Protein AF-A0A1H7AM84-F1 (afdb_monomer)

Nearest PDB structures (foldseek):
  4p5p-assembly1_A  TM=9.796E-01  e=7.707E-09  Francisella tularensis subsp. novicida U112
  1u9c-assembly1_A  TM=9.693E-01  e=1.161E-08  Geobacillus stearothermophilus
  3n7t-assembly1_A  TM=8.420E-01  e=4.140E-06  Coccidioides immitis
  1pv2-assembly2_D  TM=7.945E-01  e=5.910E-02  Escherichia coli
  4i4n-assembly1_A  TM=7.712E-01  e=6.776E-02  Vibrio cholerae O395

Solvent-accessible surface area (backbone atoms only — not comparable to full-atom values): 5819 Å² total; per-residue (Å²): 137,61,83,65,56,72,57,74,78,41,52,46,99,87,66,50,48,73,43,46,75,34,57,36,32,35,46,44,63,67,57,35,50,74,71,65,39,60,88,74,44,99,64,59,58,52,60,52,43,51,72,52,47,24,48,73,52,81,74,64,85,84,46,72,36,68,32,76,42,90,91,45,74,31,44,28,47,79,67,9,50,67,58,42,55,54,49,50,54,51,55,52,55,56,61,72,76,110

Sequence (98 aa):
MSWSAALVRAVLADGTSILAGKKVTGFSNKEEIIVQLDKLVPFLLEDQLKKIRASCSRKDMWQEYVVVDGNLITGQNLQSSTLFAKTIVKELNAKRNV

Mean predicted aligned error: 5.25 Å

pLDDT: mean 86.38, std 9.51, range [49.0, 96.0]

Structure (mmCIF, N/CA/C/O backbone):
data_AF-A0A1H7AM84-F1
#
_entry.id   AF-A0A1H7AM84-F1
#
loop_
_atom_site.group_PDB
_atom_site.id
_atom_site.type_symbol
_atom_site.label_atom_id
_atom_site.label_alt_id
_atom_site.label_comp_id
_atom_site.label_asym_id
_atom_site.label_entity_id
_atom_site.label_seq_id
_atom_site.pdbx_PDB_ins_code
_atom_site.Cartn_x
_atom_site.Cartn_y
_atom_site.Cartn_z
_atom_site.occupancy
_atom_site.B_iso_or_equiv
_atom_site.auth_seq_id
_atom_site.auth_comp_id
_atom_site.auth_asym_id
_atom_site.auth_atom_id
_atom_site.pdbx_PDB_model_num
ATOM 1 N N . MET A 1 1 ? 12.251 -7.200 -3.701 1.00 49.00 1 MET A N 1
ATOM 2 C CA . MET A 1 1 ? 11.168 -8.030 -3.106 1.00 49.00 1 MET A CA 1
ATOM 3 C C . MET A 1 1 ? 10.190 -7.098 -2.409 1.00 49.00 1 MET A C 1
ATOM 5 O O . MET A 1 1 ? 10.536 -6.503 -1.395 1.00 49.00 1 MET A O 1
ATOM 9 N N . SER A 1 2 ? 9.011 -6.902 -3.000 1.00 52.84 2 SER A N 1
ATOM 10 C CA . SER A 1 2 ? 8.053 -5.874 -2.585 1.00 52.84 2 SER A CA 1
ATOM 11 C C . SER A 1 2 ? 6.984 -6.437 -1.638 1.00 52.84 2 SER A C 1
ATOM 13 O O . SER A 1 2 ? 6.172 -7.274 -2.027 1.00 52.84 2 SER A O 1
ATOM 15 N N . TRP A 1 3 ? 6.987 -5.989 -0.381 1.00 52.44 3 TRP A N 1
ATOM 16 C CA . TRP A 1 3 ? 6.152 -6.523 0.707 1.00 52.44 3 TRP A CA 1
ATOM 17 C C . TRP A 1 3 ? 4.644 -6.262 0.526 1.00 52.44 3 TRP A C 1
ATOM 19 O O . TRP A 1 3 ? 3.821 -7.029 1.021 1.00 52.44 3 TRP A O 1
ATOM 29 N N . SER A 1 4 ? 4.257 -5.248 -0.258 1.00 60.66 4 SER A N 1
ATOM 30 C CA . SER A 1 4 ? 2.844 -4.939 -0.548 1.00 60.66 4 SER A CA 1
ATOM 31 C C . SER A 1 4 ? 2.205 -5.875 -1.589 1.00 60.66 4 SER A C 1
ATOM 33 O O . SER A 1 4 ? 1.008 -5.776 -1.859 1.00 60.66 4 SER A O 1
ATOM 35 N N . ALA A 1 5 ? 2.964 -6.820 -2.157 1.00 68.81 5 ALA A N 1
ATOM 36 C CA . ALA A 1 5 ? 2.459 -7.803 -3.116 1.00 68.81 5 ALA A CA 1
ATOM 37 C C . ALA A 1 5 ? 1.387 -8.748 -2.537 1.00 68.81 5 ALA A C 1
ATOM 39 O O . ALA A 1 5 ? 0.605 -9.316 -3.300 1.00 68.81 5 ALA A O 1
ATOM 40 N N . ALA A 1 6 ? 1.309 -8.892 -1.208 1.00 78.62 6 ALA A N 1
ATOM 41 C CA . ALA A 1 6 ? 0.342 -9.769 -0.547 1.00 78.62 6 ALA A CA 1
ATOM 42 C C . ALA A 1 6 ? -1.121 -9.414 -0.879 1.00 78.62 6 ALA A C 1
ATOM 44 O O . ALA A 1 6 ? -1.947 -10.304 -1.065 1.00 78.62 6 ALA A O 1
ATOM 45 N N . LEU A 1 7 ? -1.440 -8.121 -1.011 1.00 83.62 7 LEU A N 1
ATOM 46 C CA . LEU A 1 7 ? -2.815 -7.659 -1.240 1.00 83.62 7 LEU A CA 1
ATOM 47 C C . LEU A 1 7 ? -3.239 -7.700 -2.716 1.00 83.62 7 LEU A C 1
ATOM 49 O O . LEU A 1 7 ? -4.425 -7.595 -3.011 1.00 83.62 7 LEU A O 1
ATOM 53 N N . VAL A 1 8 ? -2.299 -7.894 -3.649 1.00 82.81 8 VAL A N 1
ATOM 54 C CA . VAL A 1 8 ? -2.570 -7.874 -5.101 1.00 82.81 8 VAL A CA 1
ATOM 55 C C . VAL A 1 8 ? -3.551 -8.972 -5.517 1.00 82.81 8 VAL A C 1
ATOM 57 O O . VAL A 1 8 ? -4.333 -8.782 -6.443 1.00 82.81 8 V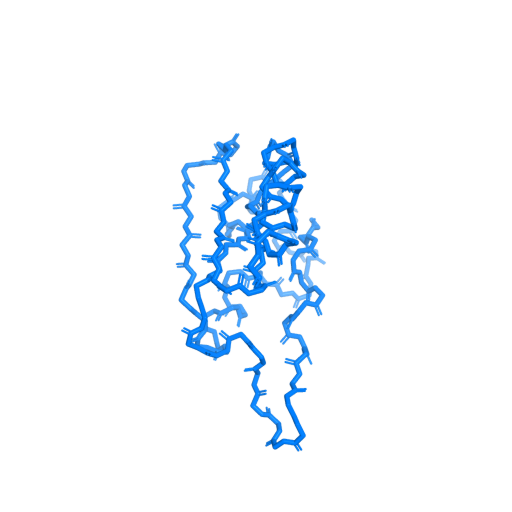AL A O 1
ATOM 60 N N . ARG A 1 9 ? -3.523 -10.120 -4.831 1.00 84.56 9 ARG A N 1
ATOM 61 C CA . ARG A 1 9 ? -4.396 -11.270 -5.121 1.00 84.56 9 ARG A CA 1
ATOM 62 C C . ARG A 1 9 ? -5.646 -11.332 -4.246 1.00 84.56 9 ARG A C 1
ATOM 64 O O . ARG A 1 9 ? -6.445 -12.246 -4.414 1.00 84.56 9 ARG A O 1
ATOM 71 N N . ALA A 1 10 ? -5.810 -10.399 -3.312 1.00 87.50 10 ALA A N 1
ATOM 72 C CA . ALA A 1 10 ? -6.978 -10.379 -2.452 1.00 87.50 10 ALA A CA 1
ATOM 73 C C . ALA A 1 10 ? -8.186 -9.831 -3.228 1.00 87.50 10 ALA A C 1
ATOM 75 O O . ALA A 1 10 ? -8.165 -8.712 -3.753 1.00 87.50 10 ALA A O 1
ATOM 76 N N . VAL A 1 11 ? -9.235 -10.645 -3.301 1.00 90.12 11 VAL A N 1
ATOM 77 C CA . VAL A 1 11 ? -10.478 -10.346 -4.014 1.00 90.12 11 VAL A CA 1
ATOM 78 C C . VAL A 1 11 ? -11.674 -10.533 -3.089 1.00 90.12 11 VAL A C 1
ATOM 80 O O . VAL A 1 11 ? -11.623 -11.307 -2.132 1.00 90.12 11 VAL A O 1
ATOM 83 N N . LEU A 1 12 ? -12.742 -9.796 -3.369 1.00 88.06 12 LEU A N 1
ATOM 84 C CA . LEU A 1 12 ? -14.057 -9.998 -2.778 1.00 88.06 12 LEU A CA 1
ATOM 85 C C . LEU A 1 12 ? -14.698 -11.278 -3.344 1.00 88.06 12 LEU A C 1
ATOM 87 O O . LEU A 1 12 ? -14.196 -11.880 -4.294 1.00 88.06 12 LEU A O 1
ATOM 91 N N . ALA A 1 13 ? -15.828 -11.694 -2.766 1.00 90.06 13 ALA A N 1
ATOM 92 C CA . ALA A 1 13 ? -16.549 -12.898 -3.192 1.00 90.06 13 ALA A CA 1
ATOM 93 C C . ALA A 1 13 ? -17.012 -12.852 -4.664 1.00 90.06 13 ALA A C 1
ATOM 95 O O . ALA A 1 13 ? -17.210 -13.896 -5.277 1.00 90.06 13 ALA A O 1
ATOM 96 N N . ASP A 1 14 ? -17.154 -11.654 -5.232 1.00 90.44 14 ASP A N 1
ATOM 97 C CA . ASP A 1 14 ? -17.506 -11.414 -6.634 1.00 90.44 14 ASP A CA 1
ATOM 98 C C . ASP A 1 14 ? -16.288 -11.421 -7.587 1.00 90.44 14 ASP A C 1
ATOM 100 O O . ASP A 1 14 ? -16.443 -11.227 -8.791 1.00 90.44 14 ASP A O 1
ATOM 104 N N . GLY A 1 15 ? -15.073 -11.634 -7.068 1.00 88.06 15 GLY A N 1
ATOM 105 C CA . GLY A 1 15 ? -13.823 -11.614 -7.831 1.00 88.06 15 GLY A CA 1
ATOM 106 C C . GLY A 1 15 ? -13.210 -10.221 -8.026 1.00 88.06 15 GLY A C 1
ATOM 107 O O . GLY A 1 15 ? -12.117 -10.113 -8.589 1.00 88.06 15 GLY A O 1
ATOM 108 N N . THR A 1 16 ? -13.850 -9.153 -7.542 1.00 89.00 16 THR A N 1
ATOM 109 C CA . THR A 1 16 ? -13.313 -7.790 -7.623 1.00 89.00 16 THR A CA 1
ATOM 110 C C . THR A 1 16 ? -12.140 -7.625 -6.656 1.00 89.00 16 THR A C 1
ATOM 112 O O . THR A 1 16 ? -12.217 -8.023 -5.494 1.00 89.00 16 THR A O 1
ATOM 115 N N . SER A 1 17 ? -11.036 -7.014 -7.099 1.00 91.00 17 SER A N 1
ATOM 116 C CA . SER A 1 17 ? -9.899 -6.735 -6.210 1.00 91.00 17 SER A CA 1
ATOM 117 C C . SER A 1 17 ? -10.295 -5.800 -5.069 1.00 91.00 17 SER A C 1
ATOM 119 O O . SER A 1 17 ? -10.908 -4.759 -5.303 1.00 91.00 17 SER A O 1
ATOM 121 N N . ILE A 1 18 ? -9.838 -6.098 -3.849 1.00 90.88 18 ILE A N 1
ATOM 122 C CA . ILE A 1 18 ? -10.037 -5.208 -2.692 1.00 90.88 18 ILE A CA 1
ATOM 123 C C . ILE A 1 18 ? -9.316 -3.856 -2.843 1.00 90.88 18 ILE A C 1
ATOM 125 O O . ILE A 1 18 ? -9.578 -2.924 -2.085 1.00 90.88 18 ILE A O 1
ATOM 129 N N . LEU A 1 19 ? -8.387 -3.756 -3.800 1.00 91.94 19 LEU A N 1
ATOM 130 C CA . LEU A 1 19 ? -7.607 -2.554 -4.086 1.00 91.94 19 LEU A CA 1
ATOM 131 C C . LEU A 1 19 ? -8.207 -1.715 -5.225 1.00 91.94 19 LEU A C 1
ATOM 133 O O . LEU A 1 19 ? -7.722 -0.613 -5.484 1.00 91.94 19 LEU A O 1
ATOM 137 N N . ALA A 1 20 ? -9.248 -2.204 -5.906 1.00 91.75 20 ALA A N 1
ATOM 138 C CA . ALA A 1 20 ? -9.881 -1.479 -7.001 1.00 91.75 20 ALA A CA 1
ATOM 139 C C . ALA A 1 20 ? -10.432 -0.128 -6.507 1.00 91.75 20 ALA A C 1
ATOM 141 O O . ALA A 1 20 ? -11.207 -0.065 -5.554 1.00 91.75 20 ALA A O 1
ATOM 142 N N . GLY A 1 21 ? -9.996 0.970 -7.134 1.00 91.38 21 GLY A N 1
ATOM 143 C CA . GLY A 1 21 ? -10.379 2.335 -6.755 1.00 91.38 21 GLY A CA 1
ATOM 144 C C . GLY A 1 21 ? -9.760 2.855 -5.450 1.00 91.38 21 GLY A C 1
ATOM 145 O O . GLY A 1 21 ? -10.009 4.003 -5.086 1.00 91.38 21 GLY A O 1
ATOM 146 N N . LYS A 1 22 ? -8.941 2.057 -4.754 1.00 93.44 22 LYS A N 1
ATOM 147 C CA . LYS A 1 22 ? -8.282 2.453 -3.504 1.00 93.44 22 LYS A CA 1
ATOM 148 C C . LYS A 1 22 ? -6.974 3.187 -3.750 1.00 93.44 22 LYS A C 1
ATOM 150 O O . LYS A 1 22 ? -6.241 2.872 -4.688 1.00 93.44 22 LYS A O 1
ATOM 155 N N . LYS A 1 23 ? -6.663 4.153 -2.887 1.00 94.75 23 LYS A N 1
ATOM 156 C CA . LYS A 1 23 ? -5.363 4.829 -2.868 1.00 94.75 23 LYS A CA 1
ATOM 157 C C . LYS A 1 23 ? -4.333 3.918 -2.217 1.00 94.75 23 LYS A C 1
ATOM 159 O O . LYS A 1 23 ? -4.508 3.486 -1.081 1.00 94.75 23 LYS A O 1
ATOM 164 N N . VAL A 1 24 ? -3.253 3.646 -2.936 1.00 94.06 24 VAL A N 1
ATOM 165 C CA . VAL A 1 24 ? -2.188 2.752 -2.475 1.00 94.06 24 VAL A CA 1
ATOM 166 C C . VAL A 1 24 ? -0.820 3.299 -2.839 1.00 94.06 24 VAL A C 1
ATOM 168 O O . VAL A 1 24 ? -0.665 4.062 -3.790 1.00 94.06 24 VAL A O 1
ATOM 171 N N . THR A 1 25 ? 0.188 2.862 -2.100 1.00 92.56 25 THR A N 1
ATOM 172 C CA . THR A 1 25 ? 1.586 2.980 -2.498 1.00 92.56 25 THR A CA 1
AT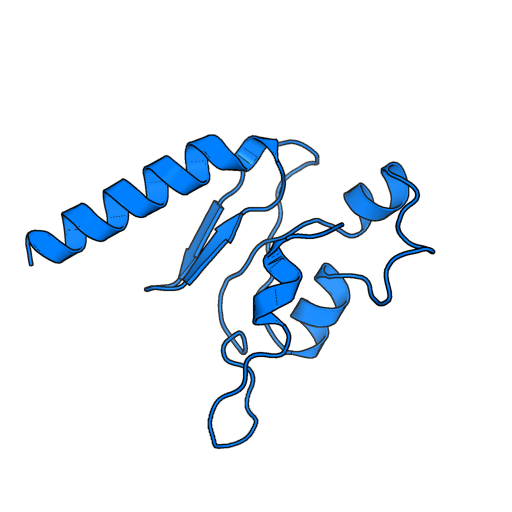OM 173 C C . THR A 1 25 ? 2.301 1.642 -2.326 1.00 92.56 25 THR A C 1
ATOM 175 O O . THR A 1 25 ? 1.769 0.688 -1.753 1.00 92.56 25 THR A O 1
ATOM 178 N N . GLY A 1 26 ? 3.505 1.549 -2.864 1.00 88.38 26 GLY A N 1
ATOM 179 C CA . GLY A 1 26 ? 4.335 0.359 -2.827 1.00 88.38 26 GLY A CA 1
ATOM 180 C C . GLY A 1 26 ? 5.636 0.613 -3.565 1.00 88.38 26 GLY A C 1
ATOM 181 O O . GLY A 1 26 ? 5.831 1.690 -4.132 1.00 88.38 26 GLY A O 1
ATOM 182 N N . PHE A 1 27 ? 6.510 -0.387 -3.560 1.00 86.19 27 PHE A N 1
ATOM 183 C CA . PHE A 1 27 ? 7.813 -0.280 -4.203 1.00 86.19 27 PHE A CA 1
ATOM 184 C C .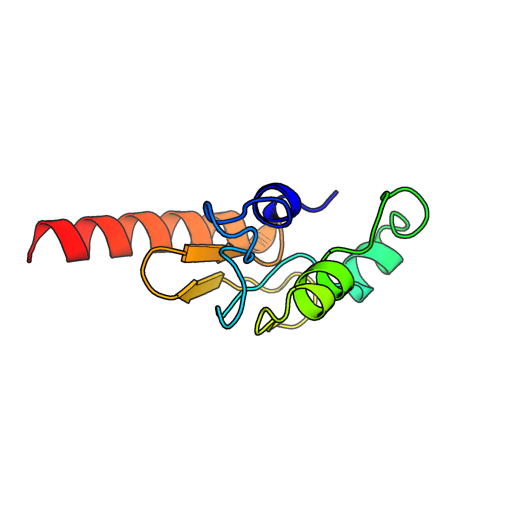 PHE A 1 27 ? 7.649 0.074 -5.682 1.00 86.19 27 PHE A C 1
ATOM 186 O O . PHE A 1 27 ? 6.891 -0.584 -6.404 1.00 86.19 27 PHE A O 1
ATOM 193 N N . SER A 1 28 ? 8.312 1.144 -6.113 1.00 85.69 28 SER A N 1
ATOM 194 C CA . SER A 1 28 ? 8.166 1.646 -7.475 1.00 85.69 28 SER A CA 1
ATOM 195 C C . SER A 1 28 ? 8.968 0.810 -8.470 1.00 85.69 28 SER A C 1
ATOM 197 O O . SER A 1 28 ? 10.000 0.231 -8.128 1.00 85.69 28 SER A O 1
ATOM 199 N N . ASN A 1 29 ? 8.554 0.814 -9.743 1.00 85.44 29 ASN A N 1
ATOM 200 C CA . ASN A 1 29 ? 9.310 0.117 -10.793 1.00 85.44 29 ASN A CA 1
ATOM 201 C C . ASN A 1 29 ? 10.754 0.638 -10.896 1.00 85.44 29 ASN A C 1
ATOM 203 O O . ASN A 1 29 ? 11.671 -0.128 -11.168 1.00 85.44 29 ASN A O 1
ATOM 207 N N . LYS A 1 30 ? 10.967 1.940 -10.650 1.00 83.31 30 LYS A N 1
ATOM 208 C CA . LYS A 1 30 ? 12.304 2.552 -10.654 1.00 83.31 30 LYS A CA 1
ATOM 209 C C . LYS A 1 30 ? 13.188 1.989 -9.544 1.00 83.31 30 LYS A C 1
ATOM 211 O O . LYS A 1 30 ? 14.343 1.672 -9.805 1.00 83.31 30 LYS A O 1
ATOM 216 N N . GLU A 1 31 ? 12.646 1.850 -8.335 1.00 80.81 31 GLU A N 1
ATOM 217 C CA . GLU A 1 31 ? 13.381 1.255 -7.219 1.00 80.81 31 GLU A CA 1
ATOM 218 C C . GLU A 1 31 ? 13.714 -0.216 -7.520 1.00 80.81 31 GLU A C 1
ATOM 220 O O . GLU A 1 31 ? 14.858 -0.607 -7.315 1.00 80.81 31 GLU A O 1
ATOM 225 N N . GLU A 1 32 ? 12.785 -1.000 -8.093 1.00 80.75 32 GLU A N 1
ATOM 226 C CA . GLU A 1 32 ? 13.016 -2.421 -8.437 1.00 80.75 32 GLU A CA 1
ATOM 227 C C . GLU A 1 32 ? 14.080 -2.611 -9.538 1.00 80.75 32 GLU A C 1
ATOM 229 O O . GLU A 1 32 ? 14.892 -3.533 -9.447 1.00 80.75 32 GLU A O 1
ATOM 234 N N . ILE A 1 33 ? 14.141 -1.708 -10.526 1.00 81.94 33 ILE A N 1
ATOM 235 C CA . ILE A 1 33 ? 15.188 -1.701 -11.567 1.00 81.94 33 ILE A CA 1
ATOM 236 C C . ILE A 1 33 ? 16.561 -1.367 -10.969 1.00 81.94 33 ILE A C 1
ATOM 238 O O . ILE A 1 33 ? 17.555 -2.006 -11.304 1.00 81.94 33 ILE A O 1
ATOM 242 N N . ILE A 1 34 ? 16.638 -0.383 -10.066 1.00 80.50 34 ILE A N 1
ATOM 243 C CA . ILE A 1 34 ? 17.912 0.035 -9.453 1.00 80.50 34 ILE A CA 1
ATOM 244 C C . ILE A 1 34 ? 18.501 -1.071 -8.584 1.00 80.50 34 ILE A C 1
ATOM 246 O O . ILE A 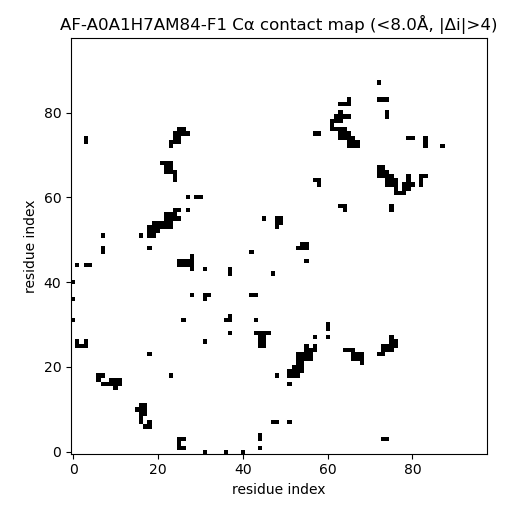1 34 ? 19.714 -1.271 -8.590 1.00 80.50 34 ILE A O 1
ATOM 250 N N . VAL A 1 35 ? 17.655 -1.816 -7.869 1.00 80.88 35 VAL A N 1
ATOM 251 C CA . VAL A 1 35 ? 18.105 -2.980 -7.093 1.00 80.88 35 VAL A CA 1
ATOM 252 C C . VAL A 1 35 ? 18.291 -4.239 -7.951 1.00 80.88 35 VAL A C 1
ATOM 254 O O . VAL A 1 35 ? 18.602 -5.291 -7.404 1.00 80.88 35 VAL A O 1
ATOM 257 N N . GLN A 1 36 ? 18.131 -4.137 -9.279 1.00 79.81 36 GLN A N 1
ATOM 258 C CA . GLN A 1 36 ? 18.323 -5.215 -10.261 1.00 79.81 36 GLN A CA 1
ATOM 259 C C . GLN A 1 36 ? 17.451 -6.453 -10.002 1.00 79.81 36 GLN A C 1
ATOM 261 O O . GLN A 1 36 ? 17.824 -7.581 -10.328 1.00 79.81 36 GLN A O 1
ATOM 266 N N . LEU A 1 37 ? 16.278 -6.251 -9.398 1.00 77.00 37 LEU A N 1
ATOM 267 C CA . LEU A 1 37 ? 15.331 -7.328 -9.106 1.00 77.00 37 LEU A CA 1
ATOM 268 C C . LEU A 1 37 ? 14.202 -7.413 -10.137 1.00 77.00 37 LEU A C 1
ATOM 270 O O . LEU A 1 37 ? 13.445 -8.381 -10.111 1.00 77.00 37 LEU A O 1
ATOM 274 N N . ASP A 1 38 ? 14.106 -6.459 -11.065 1.00 73.38 38 ASP A N 1
ATOM 275 C CA . ASP A 1 38 ? 13.070 -6.365 -12.102 1.00 73.38 38 ASP A CA 1
ATOM 276 C C . ASP A 1 38 ? 12.931 -7.641 -12.950 1.00 73.38 38 ASP A C 1
ATOM 278 O O . ASP A 1 38 ? 11.821 -8.006 -13.332 1.00 73.38 38 ASP A O 1
ATOM 282 N N . LYS A 1 39 ? 14.038 -8.355 -13.190 1.00 75.69 39 LYS A N 1
ATOM 283 C CA . LYS A 1 39 ? 14.058 -9.626 -13.940 1.00 75.69 39 LYS A CA 1
ATOM 284 C C . LYS A 1 39 ? 13.865 -10.876 -13.081 1.00 75.69 39 LYS A C 1
ATOM 286 O O . LYS A 1 39 ? 13.693 -11.962 -13.625 1.00 75.69 39 LYS A O 1
ATOM 291 N N . LEU A 1 40 ? 13.939 -10.738 -11.758 1.00 78.50 40 LEU A N 1
ATOM 292 C CA . LEU A 1 40 ? 13.816 -11.846 -10.806 1.00 78.50 40 LEU A CA 1
ATOM 293 C C . LEU A 1 40 ? 12.419 -11.923 -10.191 1.00 78.50 40 LEU A C 1
ATOM 295 O O . LEU A 1 40 ? 11.980 -12.996 -9.778 1.00 78.50 40 LEU A O 1
ATOM 299 N N . VAL A 1 41 ? 11.714 -10.795 -10.112 1.00 77.50 41 VAL A N 1
ATOM 300 C CA . VAL A 1 41 ? 10.347 -10.767 -9.598 1.00 77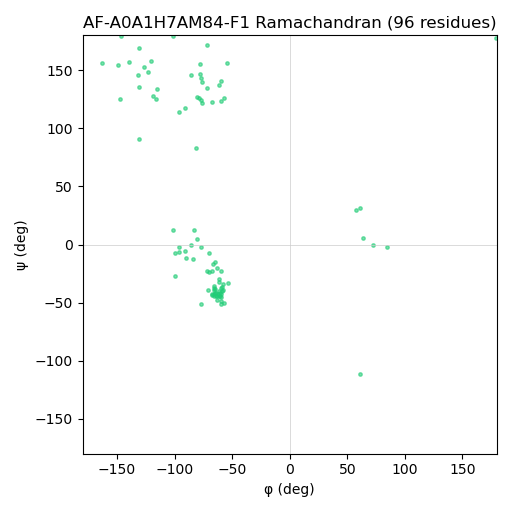.50 41 VAL A CA 1
ATOM 301 C C . VAL A 1 41 ? 9.364 -11.318 -10.640 1.00 77.50 41 VAL A C 1
ATOM 303 O O . VAL A 1 41 ? 9.473 -11.008 -11.824 1.00 77.50 41 VAL A O 1
ATOM 306 N N . PRO A 1 42 ? 8.352 -12.103 -10.227 1.00 81.69 42 PRO A N 1
ATOM 307 C CA . PRO A 1 42 ? 7.367 -12.676 -11.150 1.00 81.69 42 PRO A CA 1
ATOM 308 C C . PRO A 1 42 ? 6.476 -11.612 -11.809 1.00 81.69 42 PRO A C 1
ATOM 310 O O . PRO A 1 42 ? 5.776 -11.889 -12.782 1.00 81.69 42 PRO A O 1
ATOM 313 N N . PHE A 1 43 ? 6.450 -10.405 -11.245 1.00 82.69 43 PHE A N 1
ATOM 314 C CA . PHE A 1 43 ? 5.778 -9.237 -11.786 1.00 82.69 43 PHE A CA 1
ATOM 315 C C . PHE A 1 43 ? 6.299 -7.967 -11.109 1.00 82.69 43 PHE A C 1
ATOM 317 O O . PHE A 1 43 ? 6.726 -7.996 -9.955 1.00 82.69 43 PHE A O 1
ATOM 324 N N . LEU A 1 44 ? 6.161 -6.836 -11.797 1.00 84.94 44 LEU A N 1
ATOM 325 C CA . LEU A 1 44 ? 6.372 -5.513 -11.219 1.00 84.94 44 LEU A CA 1
ATOM 326 C C . LEU A 1 44 ? 5.130 -5.075 -10.432 1.00 84.94 44 LEU A C 1
ATOM 328 O O . LEU A 1 44 ? 4.010 -5.116 -10.952 1.00 84.94 44 LEU A O 1
ATOM 332 N N . LEU A 1 45 ? 5.313 -4.677 -9.169 1.00 86.12 45 LEU A N 1
ATOM 333 C CA . LEU A 1 45 ? 4.192 -4.365 -8.279 1.00 86.12 45 LEU A CA 1
ATOM 334 C C . LEU A 1 45 ? 3.368 -3.178 -8.790 1.00 86.12 45 LEU A C 1
ATOM 336 O O . LEU A 1 45 ? 2.144 -3.270 -8.837 1.00 86.12 45 LEU A O 1
ATOM 340 N N . GLU A 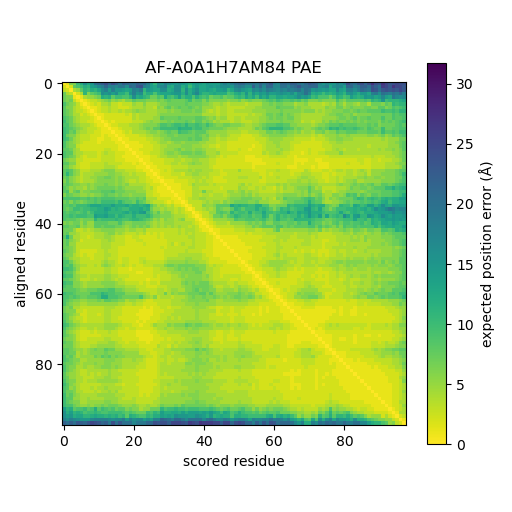1 46 ? 4.023 -2.080 -9.176 1.00 84.62 46 GLU A N 1
ATOM 341 C CA . GLU A 1 46 ? 3.342 -0.863 -9.634 1.00 84.62 46 GLU A CA 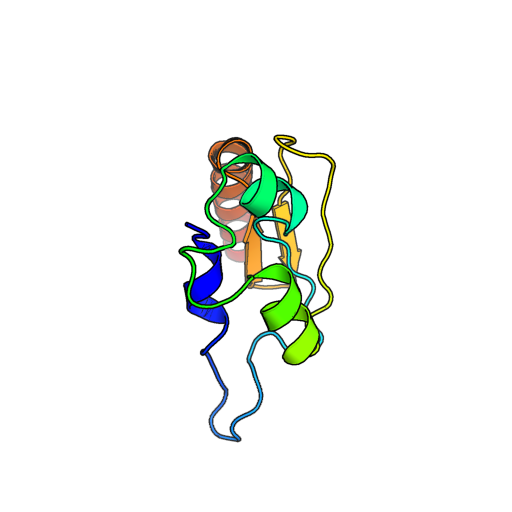1
ATOM 342 C C . GLU A 1 46 ? 2.430 -1.159 -10.834 1.00 84.62 46 GLU A C 1
ATOM 344 O O . GLU A 1 46 ? 1.306 -0.663 -10.910 1.00 84.62 46 GLU A O 1
ATOM 349 N N . ASP A 1 47 ? 2.881 -2.026 -11.741 1.00 88.31 47 ASP A N 1
ATOM 350 C CA . ASP A 1 47 ? 2.109 -2.422 -12.916 1.00 88.31 47 ASP A CA 1
ATOM 351 C C . ASP A 1 47 ? 0.925 -3.314 -12.545 1.00 88.31 47 ASP A C 1
ATOM 353 O O . ASP A 1 47 ? -0.162 -3.145 -13.095 1.00 88.31 47 ASP A O 1
ATOM 357 N N . GLN A 1 48 ? 1.090 -4.237 -11.593 1.00 88.75 48 GLN A N 1
ATOM 358 C CA . GLN A 1 48 ? -0.034 -5.044 -11.108 1.00 88.75 48 GLN A CA 1
ATOM 359 C C . GLN A 1 48 ? -1.086 -4.198 -10.391 1.00 88.75 48 GLN A C 1
ATOM 361 O O . GLN A 1 48 ? -2.275 -4.375 -10.642 1.00 88.75 48 GLN A O 1
ATOM 366 N N . LEU A 1 49 ? -0.667 -3.237 -9.563 1.00 87.94 49 LEU A N 1
ATOM 367 C CA . LEU A 1 49 ? -1.579 -2.306 -8.894 1.00 87.94 49 LEU A CA 1
ATOM 368 C C . LEU A 1 49 ? -2.365 -1.461 -9.910 1.00 87.94 49 LEU A C 1
ATOM 370 O O . LEU A 1 49 ? -3.572 -1.274 -9.761 1.00 87.94 49 LEU A O 1
ATOM 374 N N . LYS A 1 50 ? -1.716 -1.017 -10.994 1.00 87.31 50 LYS A N 1
ATOM 375 C CA . LYS A 1 50 ? -2.401 -0.329 -12.102 1.00 87.31 50 LYS A CA 1
ATOM 376 C C . LYS A 1 50 ? -3.380 -1.248 -12.837 1.00 87.31 50 LYS A C 1
ATOM 378 O O . LYS A 1 50 ? -4.496 -0.822 -13.130 1.00 87.31 50 LYS A O 1
ATOM 383 N N . LYS A 1 51 ? -3.009 -2.509 -13.103 1.00 88.56 51 LYS A N 1
ATOM 384 C CA . LYS A 1 51 ? -3.880 -3.495 -13.778 1.00 88.56 51 LYS A CA 1
ATOM 385 C C . LYS A 1 51 ? -5.182 -3.742 -13.019 1.00 88.56 51 LYS A C 1
ATOM 387 O O . LYS A 1 51 ? -6.238 -3.808 -13.639 1.00 88.56 51 LYS A O 1
ATOM 392 N N . ILE A 1 52 ? -5.123 -3.814 -11.690 1.00 89.12 52 ILE A N 1
ATOM 393 C CA . ILE A 1 52 ? -6.306 -3.993 -10.830 1.00 89.12 52 ILE A CA 1
ATOM 394 C C . ILE A 1 52 ? -7.044 -2.677 -10.525 1.00 89.12 52 ILE A C 1
ATOM 396 O O . ILE A 1 52 ? -7.926 -2.650 -9.670 1.00 89.12 52 ILE A O 1
ATOM 400 N N . ARG A 1 53 ? -6.718 -1.588 -11.241 1.00 89.69 53 ARG A N 1
ATOM 401 C CA . ARG A 1 53 ? -7.340 -0.257 -11.120 1.00 89.69 53 ARG A CA 1
ATOM 402 C C . ARG A 1 53 ? -7.186 0.381 -9.733 1.00 89.69 53 ARG A C 1
ATOM 404 O O . ARG A 1 53 ? -8.057 1.138 -9.305 1.00 89.69 53 ARG A O 1
ATOM 411 N N . ALA A 1 54 ? -6.093 0.097 -9.028 1.00 90.94 54 ALA A N 1
ATOM 412 C CA . ALA A 1 54 ? -5.746 0.822 -7.811 1.00 90.94 54 ALA A CA 1
ATOM 413 C C . ALA A 1 54 ? -5.155 2.201 -8.158 1.00 90.94 54 ALA A C 1
ATOM 415 O O . ALA A 1 54 ? -4.396 2.353 -9.119 1.00 90.94 54 ALA A O 1
ATOM 416 N N . SER A 1 55 ? -5.474 3.217 -7.356 1.00 91.94 55 SER A N 1
ATOM 417 C CA . SER A 1 55 ? -4.918 4.566 -7.490 1.00 91.94 55 SER A CA 1
ATOM 418 C C . SER A 1 55 ? -3.541 4.620 -6.828 1.00 91.94 55 SER A C 1
ATOM 420 O O . SER A 1 55 ? -3.407 5.015 -5.668 1.00 91.94 55 SER A O 1
ATOM 422 N N . CYS A 1 56 ? -2.515 4.198 -7.565 1.00 90.06 56 CYS A N 1
ATOM 423 C CA . CYS A 1 56 ? -1.147 4.139 -7.061 1.00 90.06 56 CYS A CA 1
ATOM 424 C C . CYS A 1 56 ? -0.472 5.521 -7.057 1.00 90.06 56 CYS A C 1
ATOM 426 O O . CYS A 1 56 ? -0.372 6.169 -8.099 1.00 90.06 56 CYS A O 1
ATOM 428 N N . SER A 1 57 ? 0.061 5.938 -5.909 1.00 91.94 57 SER A N 1
ATOM 429 C CA . SER A 1 57 ? 0.924 7.116 -5.767 1.00 91.94 57 SER A CA 1
ATOM 430 C C . SER A 1 57 ? 2.298 6.733 -5.215 1.00 91.94 57 SER A C 1
ATOM 432 O O . SER A 1 57 ? 2.470 5.687 -4.586 1.00 91.94 57 SER A O 1
ATOM 434 N N . ARG A 1 58 ? 3.301 7.579 -5.462 1.00 90.88 58 ARG A N 1
ATOM 435 C CA . ARG A 1 58 ? 4.681 7.387 -4.995 1.00 90.88 58 ARG A CA 1
ATOM 436 C C . ARG A 1 58 ? 5.366 8.727 -4.750 1.00 90.88 58 ARG A C 1
ATOM 438 O O . ARG A 1 58 ? 5.007 9.720 -5.385 1.00 90.88 58 ARG A O 1
ATOM 445 N N . LYS A 1 59 ? 6.361 8.727 -3.870 1.00 90.94 59 LYS A N 1
ATOM 446 C CA . LYS A 1 59 ? 7.363 9.787 -3.721 1.00 90.94 59 LYS A CA 1
ATOM 447 C C . LYS A 1 59 ? 8.674 9.382 -4.395 1.00 90.94 59 LYS A C 1
ATOM 449 O O . LYS A 1 59 ? 8.788 8.289 -4.958 1.00 90.94 59 LYS A O 1
ATOM 454 N N . ASP A 1 60 ? 9.652 10.281 -4.329 1.00 88.19 60 ASP A N 1
ATOM 455 C CA . ASP A 1 60 ? 11.023 10.001 -4.737 1.00 88.19 60 ASP A CA 1
ATOM 456 C C . ASP A 1 60 ? 11.586 8.772 -4.022 1.00 88.19 60 ASP A C 1
ATOM 458 O O . ASP A 1 60 ? 11.131 8.361 -2.951 1.00 88.19 60 ASP A O 1
ATOM 462 N N . MET A 1 61 ? 12.580 8.164 -4.656 1.00 81.56 61 MET A N 1
ATOM 463 C CA . MET A 1 61 ? 13.163 6.910 -4.196 1.00 81.56 61 MET A CA 1
ATOM 464 C C . MET A 1 61 ? 13.734 7.072 -2.792 1.00 81.56 61 MET A C 1
ATOM 466 O O . MET A 1 61 ? 14.333 8.102 -2.476 1.00 81.56 61 MET A O 1
ATOM 470 N N . TRP A 1 62 ? 13.548 6.045 -1.964 1.00 79.12 62 TRP A N 1
ATOM 471 C CA . TRP A 1 62 ? 14.051 6.002 -0.583 1.00 79.12 62 TRP A CA 1
ATOM 472 C C . TRP A 1 62 ? 13.469 7.064 0.366 1.00 79.12 62 TRP A C 1
ATOM 474 O O . TRP A 1 62 ? 13.888 7.140 1.520 1.00 79.12 62 TRP A O 1
ATOM 484 N N . GLN A 1 63 ? 12.491 7.862 -0.075 1.00 89.00 63 GLN A N 1
ATOM 485 C CA . GLN A 1 63 ? 11.744 8.759 0.804 1.00 89.00 63 GLN A CA 1
ATOM 486 C C . GLN A 1 63 ? 10.693 7.990 1.600 1.00 89.00 63 GLN A C 1
ATOM 488 O O . GLN A 1 63 ? 10.068 7.057 1.091 1.00 89.00 63 GLN A O 1
ATOM 493 N N . GLU A 1 64 ? 10.444 8.431 2.833 1.00 91.81 64 GLU A N 1
ATOM 494 C CA . GLU A 1 64 ? 9.345 7.907 3.636 1.00 91.81 64 GLU A CA 1
ATOM 495 C C . GLU A 1 64 ? 7.994 8.304 3.020 1.00 91.81 64 GLU A C 1
ATOM 497 O O . GLU A 1 64 ? 7.667 9.489 2.836 1.00 91.81 64 GLU A O 1
ATOM 502 N N . TYR A 1 65 ? 7.178 7.298 2.711 1.00 94.50 65 TYR A N 1
ATOM 503 C CA . TYR A 1 65 ? 5.852 7.496 2.159 1.00 94.50 65 TYR A CA 1
ATOM 504 C C . TYR A 1 65 ? 4.873 6.412 2.599 1.00 94.50 65 TYR A C 1
ATOM 506 O O . TYR A 1 65 ? 5.101 5.216 2.414 1.00 94.50 65 TYR A O 1
ATOM 514 N N . VAL A 1 66 ? 3.759 6.867 3.171 1.00 95.00 66 VAL A N 1
ATOM 515 C CA . VAL A 1 66 ? 2.646 6.039 3.631 1.00 95.00 66 VAL A CA 1
ATOM 516 C C . VAL A 1 66 ? 1.352 6.636 3.095 1.00 95.00 66 VAL A C 1
ATOM 518 O O . VAL A 1 66 ? 1.153 7.850 3.157 1.00 95.00 66 VAL A O 1
ATOM 521 N N . VAL A 1 67 ? 0.474 5.780 2.583 1.00 95.31 67 VAL A N 1
ATOM 522 C CA . VAL A 1 67 ? -0.871 6.138 2.123 1.00 95.31 67 VAL A CA 1
ATOM 523 C C . VAL A 1 67 ? -1.895 5.443 3.011 1.00 95.31 67 VAL A C 1
ATOM 525 O O . VAL A 1 67 ? -1.771 4.247 3.278 1.00 95.31 67 VAL A O 1
ATOM 528 N N . VAL A 1 68 ? -2.902 6.202 3.446 1.00 95.38 68 VAL A N 1
ATOM 529 C C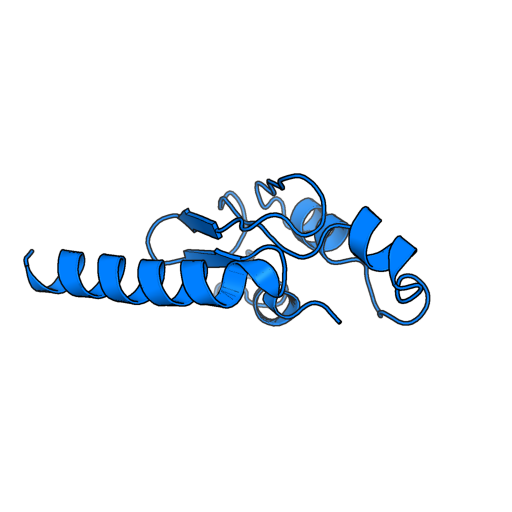A . VAL A 1 68 ? -4.047 5.721 4.228 1.00 95.38 68 VAL A CA 1
ATOM 530 C C . VAL A 1 68 ? -5.323 5.925 3.409 1.00 95.38 68 VAL A C 1
ATOM 532 O O . VAL A 1 68 ? -5.613 7.041 2.980 1.00 95.38 68 VAL A O 1
ATOM 535 N N . ASP A 1 69 ? -6.086 4.853 3.208 1.00 94.00 69 ASP A N 1
ATOM 536 C CA . ASP A 1 69 ? -7.421 4.846 2.600 1.00 94.00 69 ASP A CA 1
ATOM 537 C C . ASP A 1 69 ? -8.366 4.029 3.495 1.00 94.00 69 ASP A C 1
ATOM 539 O O . ASP A 1 69 ? -8.467 2.802 3.401 1.00 94.00 69 ASP A O 1
ATOM 543 N N . GLY A 1 70 ? -9.017 4.711 4.440 1.00 91.12 70 GLY A N 1
ATOM 544 C CA . GLY A 1 70 ? -9.854 4.068 5.452 1.00 91.12 70 GLY A CA 1
ATOM 545 C C . GLY A 1 70 ? -9.052 3.100 6.328 1.00 91.12 70 GLY A C 1
ATOM 546 O O . GLY A 1 70 ? -8.218 3.517 7.125 1.00 91.12 70 GLY A O 1
ATOM 547 N N . ASN A 1 71 ? -9.311 1.795 6.196 1.00 91.50 71 ASN A N 1
ATOM 548 C CA . ASN A 1 71 ? -8.595 0.745 6.939 1.00 91.50 71 ASN A CA 1
ATOM 549 C C . ASN A 1 71 ? -7.362 0.211 6.197 1.00 91.50 71 ASN A C 1
ATOM 551 O O . ASN A 1 71 ? -6.632 -0.612 6.746 1.00 91.50 71 ASN A O 1
ATOM 555 N N . LEU A 1 72 ? -7.144 0.642 4.956 1.00 92.25 72 LEU A N 1
ATOM 556 C CA . LEU A 1 72 ? -6.013 0.222 4.149 1.00 92.25 72 LEU A CA 1
ATOM 557 C C . LEU A 1 72 ? -4.851 1.191 4.361 1.00 92.25 72 LEU A C 1
ATOM 559 O O . LEU A 1 72 ? -4.948 2.370 4.027 1.00 92.25 72 LEU A O 1
ATOM 563 N N . ILE A 1 73 ? -3.745 0.682 4.896 1.00 94.38 73 ILE A N 1
ATOM 564 C CA . ILE A 1 73 ? -2.506 1.438 5.081 1.00 94.38 73 ILE A CA 1
ATOM 565 C C . ILE A 1 73 ? -1.425 0.746 4.254 1.00 94.38 73 ILE A C 1
ATOM 567 O O . ILE A 1 73 ? -1.225 -0.462 4.377 1.00 94.38 73 ILE A O 1
ATOM 571 N N . THR A 1 74 ? -0.727 1.500 3.407 1.00 93.75 74 THR A N 1
ATOM 572 C CA . THR A 1 74 ? 0.356 0.990 2.548 1.00 93.75 74 THR A CA 1
ATOM 573 C C . THR A 1 74 ? 1.593 1.878 2.652 1.00 93.75 74 THR A C 1
ATOM 575 O O . THR A 1 74 ? 1.465 3.086 2.842 1.00 93.75 74 THR A O 1
ATOM 578 N N . GLY A 1 75 ? 2.788 1.289 2.554 1.00 92.75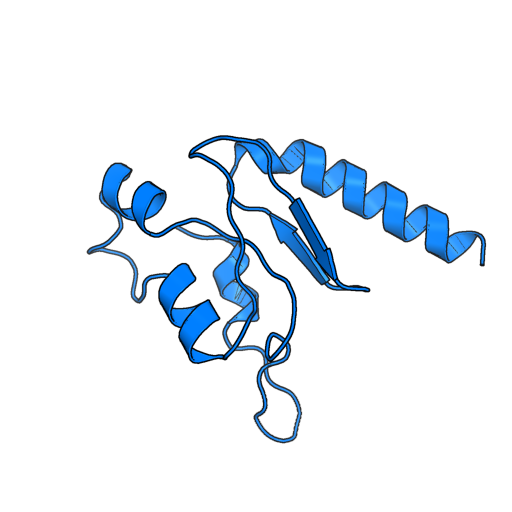 75 GLY A N 1
ATOM 579 C CA . GLY A 1 75 ? 4.074 1.997 2.576 1.00 92.75 75 GLY A CA 1
ATOM 580 C C . GLY A 1 75 ? 4.903 1.709 1.323 1.00 92.75 75 GLY A C 1
ATOM 581 O O . GLY A 1 75 ? 4.788 0.627 0.747 1.00 92.75 75 GLY A O 1
ATOM 582 N N . GLN A 1 76 ? 5.706 2.682 0.881 1.00 89.94 76 GLN A N 1
ATOM 583 C CA . GLN A 1 76 ? 6.454 2.581 -0.381 1.00 89.94 76 GLN A CA 1
ATOM 584 C C . GLN A 1 76 ? 7.689 1.677 -0.268 1.00 89.94 76 GLN A C 1
ATOM 586 O O . GLN A 1 76 ? 7.890 0.786 -1.089 1.00 89.94 76 GLN A O 1
ATOM 591 N N . ASN A 1 77 ? 8.527 1.912 0.739 1.00 87.62 77 ASN A N 1
ATOM 592 C CA . ASN A 1 77 ? 9.859 1.313 0.859 1.00 87.62 77 ASN A CA 1
ATOM 593 C C . ASN A 1 77 ? 10.235 1.060 2.327 1.00 87.62 77 ASN A C 1
ATOM 595 O O . ASN A 1 77 ? 9.479 1.376 3.247 1.00 87.62 77 ASN A O 1
ATOM 599 N N . LEU A 1 78 ? 11.427 0.500 2.543 1.00 86.94 78 LEU A N 1
ATOM 600 C CA . LEU A 1 78 ? 11.918 0.146 3.874 1.00 86.94 78 LEU A CA 1
ATOM 601 C C . LEU A 1 78 ? 12.020 1.360 4.810 1.00 86.94 78 LEU A C 1
ATOM 603 O O . LEU A 1 78 ? 11.677 1.243 5.986 1.00 86.94 78 LEU A O 1
ATOM 607 N N . GLN A 1 79 ? 12.424 2.525 4.298 1.00 88.94 79 GLN A N 1
ATOM 608 C CA . GLN A 1 79 ? 12.540 3.764 5.077 1.00 88.94 79 GLN A CA 1
ATOM 609 C C . GLN A 1 79 ? 11.183 4.180 5.654 1.00 88.94 79 GLN A C 1
ATOM 611 O O . GLN A 1 79 ? 11.099 4.696 6.762 1.00 88.94 79 GLN A O 1
ATOM 616 N N . SER A 1 80 ? 10.095 3.839 4.964 1.00 90.56 80 SER A N 1
ATOM 617 C CA . SER A 1 80 ? 8.733 4.131 5.407 1.00 90.56 80 SER A CA 1
ATOM 618 C C . SER A 1 80 ? 8.275 3.306 6.621 1.00 90.56 80 SER A C 1
ATOM 620 O O . SER A 1 80 ? 7.204 3.588 7.152 1.00 90.56 80 SER A O 1
ATOM 622 N N . SER A 1 81 ? 9.035 2.308 7.093 1.00 90.19 81 SER A N 1
ATOM 623 C CA . SER A 1 81 ? 8.586 1.362 8.136 1.00 90.19 81 SER A CA 1
ATOM 624 C C . SER A 1 81 ? 8.253 2.035 9.472 1.00 90.19 81 SER A C 1
ATOM 626 O O . SER A 1 81 ? 7.211 1.758 10.069 1.00 90.19 81 SER A O 1
ATOM 628 N N . THR A 1 82 ? 9.100 2.960 9.935 1.00 92.81 82 THR A N 1
ATOM 629 C CA . THR A 1 82 ? 8.868 3.686 11.196 1.00 92.81 82 THR A CA 1
ATOM 630 C C . THR A 1 82 ? 7.632 4.576 11.095 1.00 92.81 82 THR A C 1
ATOM 632 O O . THR A 1 82 ? 6.798 4.597 12.003 1.00 92.81 82 THR A O 1
ATOM 635 N N . LEU A 1 83 ? 7.488 5.293 9.976 1.00 94.19 83 LEU A N 1
ATOM 636 C CA . LEU A 1 83 ? 6.316 6.118 9.702 1.00 94.19 83 LEU A CA 1
ATOM 637 C C . LEU A 1 83 ? 5.045 5.263 9.619 1.00 94.19 83 LEU A C 1
ATOM 639 O O . LEU A 1 83 ? 4.027 5.618 10.204 1.00 94.19 83 LEU A O 1
ATOM 643 N N . PHE A 1 84 ? 5.117 4.112 8.953 1.00 94.44 84 PHE A N 1
ATOM 644 C CA . PHE A 1 84 ? 4.013 3.170 8.800 1.00 94.44 84 PHE A CA 1
ATOM 645 C C . PHE A 1 84 ? 3.503 2.663 10.153 1.00 94.44 84 PHE A C 1
ATOM 647 O O . PHE A 1 84 ? 2.306 2.751 10.428 1.00 94.44 84 PHE A O 1
ATOM 654 N N . ALA A 1 85 ? 4.405 2.224 11.037 1.00 94.38 85 ALA A N 1
ATOM 655 C CA . ALA A 1 85 ? 4.049 1.785 12.385 1.00 94.38 85 ALA A CA 1
ATOM 656 C C . ALA A 1 85 ? 3.396 2.908 13.211 1.00 94.38 85 ALA A C 1
ATOM 658 O O . ALA A 1 85 ? 2.358 2.692 13.841 1.00 94.38 85 ALA A O 1
ATOM 659 N N . LYS A 1 86 ? 3.953 4.128 13.168 1.00 96.00 86 LYS A N 1
ATOM 660 C CA . LYS A 1 86 ? 3.365 5.300 13.841 1.00 96.00 86 LYS A CA 1
ATOM 661 C C . LYS A 1 86 ? 1.961 5.612 13.319 1.00 96.00 86 LYS A C 1
ATOM 663 O O . LYS A 1 86 ? 1.067 5.894 14.117 1.00 96.00 86 LYS A O 1
ATOM 668 N N . THR A 1 87 ? 1.753 5.527 12.006 1.00 95.12 87 THR A N 1
ATOM 669 C CA . THR A 1 87 ? 0.439 5.727 11.384 1.00 95.12 87 THR A CA 1
ATOM 670 C C . THR A 1 87 ? -0.562 4.671 11.845 1.00 95.12 87 THR A C 1
ATOM 672 O O . THR A 1 87 ? -1.664 5.039 12.234 1.00 95.12 87 THR A O 1
ATOM 675 N N . ILE A 1 88 ? -0.186 3.389 11.907 1.00 94.88 88 ILE A N 1
ATOM 676 C CA . ILE A 1 88 ? -1.074 2.333 12.429 1.00 94.88 88 ILE A CA 1
ATOM 677 C C . ILE A 1 88 ? -1.526 2.647 13.857 1.00 94.88 88 ILE A C 1
ATOM 679 O O . ILE A 1 88 ? -2.723 2.628 14.141 1.00 94.88 88 ILE A O 1
ATOM 683 N N . VAL A 1 89 ? -0.585 2.962 14.753 1.00 95.75 89 VAL A N 1
ATOM 684 C CA . VAL A 1 89 ? -0.903 3.277 16.155 1.00 95.75 89 VAL A CA 1
ATOM 685 C C . VAL A 1 89 ? -1.847 4.476 16.242 1.00 95.75 89 VAL A C 1
ATOM 687 O O . VAL A 1 89 ? -2.815 4.448 17.002 1.00 95.75 89 VAL A O 1
ATOM 690 N N . LYS A 1 90 ? -1.602 5.515 15.436 1.00 94.94 90 LYS A N 1
ATOM 691 C CA . LYS A 1 90 ? -2.468 6.694 15.358 1.00 94.94 90 LYS A CA 1
ATOM 692 C C . LYS A 1 90 ? -3.893 6.327 14.927 1.00 94.94 90 LYS A C 1
ATOM 694 O O . LYS A 1 90 ? -4.837 6.717 15.610 1.00 94.94 90 LYS A O 1
ATOM 699 N N . GLU A 1 91 ? -4.047 5.578 13.837 1.00 94.62 91 GLU A N 1
ATOM 700 C CA . GLU A 1 91 ? -5.359 5.199 13.294 1.00 94.62 91 GLU A CA 1
ATOM 701 C C . GLU A 1 91 ? -6.144 4.286 14.249 1.00 94.62 91 GLU A C 1
ATOM 703 O O . GLU A 1 91 ? -7.356 4.440 14.406 1.00 94.62 91 GLU A O 1
ATOM 708 N N . LEU A 1 92 ? -5.465 3.361 14.937 1.00 93.81 92 LEU A N 1
ATOM 709 C CA . LEU A 1 92 ? -6.095 2.497 15.940 1.00 93.81 92 LEU A CA 1
ATOM 710 C C . LEU A 1 92 ? -6.562 3.285 17.168 1.00 93.81 92 LEU A C 1
ATOM 712 O O . LEU A 1 92 ? -7.679 3.078 17.639 1.00 93.81 92 LEU A O 1
ATOM 716 N N . ASN A 1 93 ? -5.743 4.214 17.667 1.00 93.44 93 ASN A N 1
ATOM 717 C CA . ASN A 1 93 ? -6.120 5.058 18.801 1.00 93.44 93 ASN A CA 1
ATOM 718 C C . ASN A 1 93 ? -7.275 6.003 18.458 1.00 93.44 93 ASN A C 1
ATOM 720 O O . ASN A 1 93 ? -8.168 6.188 19.281 1.00 93.44 93 ASN A O 1
ATOM 724 N N . ALA A 1 94 ? -7.286 6.569 17.248 1.00 90.00 94 ALA A N 1
ATOM 725 C CA . ALA A 1 94 ? -8.381 7.417 16.788 1.00 90.00 94 ALA A CA 1
ATOM 726 C C . ALA A 1 94 ? -9.713 6.654 16.788 1.00 90.00 94 ALA A C 1
ATOM 728 O O . ALA A 1 94 ? -10.695 7.155 17.319 1.00 90.00 94 ALA A O 1
ATOM 729 N N . LYS A 1 95 ? -9.727 5.415 16.281 1.00 86.31 95 LYS A N 1
ATOM 730 C CA . LYS A 1 95 ? -10.931 4.568 16.248 1.00 86.31 95 LYS A CA 1
ATOM 731 C C . LYS A 1 95 ? -11.390 4.066 17.610 1.00 86.31 95 LYS A C 1
ATOM 733 O O . LYS A 1 95 ? -12.552 3.724 17.748 1.00 86.31 95 LYS A O 1
ATOM 738 N N . ARG A 1 96 ? -10.497 3.992 18.600 1.00 84.62 96 ARG A N 1
ATOM 739 C CA . ARG A 1 96 ? -10.865 3.611 19.973 1.00 84.62 96 ARG A CA 1
ATOM 740 C C . ARG A 1 96 ? -11.646 4.710 20.698 1.00 84.62 96 ARG A C 1
ATOM 742 O O . ARG A 1 96 ? -12.324 4.421 21.676 1.00 84.62 96 ARG A O 1
ATOM 749 N N . ASN A 1 97 ? -11.498 5.956 20.255 1.00 69.25 97 ASN A N 1
ATOM 750 C CA . ASN A 1 97 ? -12.081 7.137 20.891 1.00 69.25 97 ASN A CA 1
ATOM 751 C C . ASN A 1 97 ? -13.350 7.640 20.173 1.00 69.25 97 ASN A C 1
ATOM 753 O O . ASN A 1 97 ? -13.784 8.760 20.439 1.00 69.25 97 ASN A O 1
ATOM 757 N N . VAL A 1 98 ? -13.904 6.837 19.259 1.00 56.06 98 VAL A N 1
ATOM 758 C CA . VAL A 1 98 ? -15.168 7.062 18.537 1.00 56.06 98 VAL A CA 1
ATOM 759 C C . VAL A 1 98 ? -16.124 5.941 18.911 1.00 56.06 98 VAL A C 1
ATOM 761 O O . VAL A 1 98 ? -17.313 6.249 19.125 1.00 56.06 98 VAL A O 1
#

Radius of gyration: 14.05 Å; Cα contacts (8 Å, |Δi|>4): 148; chains: 1; bounding box: 36×23×35 Å

Foldseek 3Di:
DKPVVVQLCDADPVRQRPQAAEEEEIAQPVNCVVVVCCVVDPHGPVVSSVVSNHNYDDDPPPDADWDDDPPDIYTYDPNVPVVSVVVVVVNVVVVVVD

InterPro domains:
  IPR029062 Class I glutamine amidotransferase-like [G3DSA:3.40.50.880] (4-97)
  IPR029062 Class I glutamine amidotransferase-like [SSF52317] (5-92)
  IPR050325 Protein/nucleic acid deglycase [PTHR48094] (10-96)

Organism: NCBI:txid84035

Secondary structure (DSSP, 8-state):
--GGGGGGG-B-TTS-BTTTT-EE----HHHHHHTT-TTTSSS-HHHHHHHTT-EE---STT---EEEETTEEEESSGGGHHHHHHHHHHHHHHHHT-